Protein 2FIW (pdb70)

Radius of gyration: 14.93 Å; Cα contacts (8 Å, |Δi|>4): 267; chains: 1; bounding box: 39×34×36 Å

Structure (mmCIF, N/CA/C/O backbone):
data_2FIW
#
_entry.id   2FIW
#
_cell.length_a   78.293
_cell.length_b   78.293
_cell.length_c   93.242
_cell.angle_alpha   90.00
_cell.angle_beta   90.00
_cell.angle_gamma   120.00
#
_symmetry.space_group_name_H-M   'P 31 2 1'
#
loop_
_entity.id
_entity.type
_entity.pdbx_description
1 polymer 'GCN5-related N-acetyltransferase:Aminotransferase, class-II'
2 non-polymer 'SULFATE ION'
3 non-polymer 'ACETYL COENZYME *A'
4 water water
#
loop_
_atom_site.group_PDB
_atom_site.id
_atom_site.type_symbol
_atom_site.label_atom_id
_atom_site.label_alt_id
_atom_site.label_comp_id
_atom_site.label_asym_id
_atom_site.label_entity_id
_atom_site.label_seq_id
_atom_site.pdbx_PDB_ins_code
_atom_site.Cartn_x
_atom_site.Cartn_y
_atom_site.Cartn_z
_atom_site.occupancy
_atom_site.B_iso_or_equiv
_atom_site.auth_seq_id
_atom_site.auth_comp_id
_atom_site.auth_asym_id
_atom_site.auth_atom_id
_atom_site.pdbx_PDB_model_num
ATOM 1 N N . GLY A 1 1 ? 5.380 45.040 31.080 1.00 61.91 -2 GLY A N 1
ATOM 2 C CA . GLY A 1 1 ? 5.411 43.996 32.151 1.00 61.52 -2 GLY A CA 1
ATOM 3 C C . GLY A 1 1 ? 6.345 42.833 31.839 1.00 61.24 -2 GLY A C 1
ATOM 4 O O . GLY A 1 1 ? 6.592 42.521 30.663 1.00 61.60 -2 GLY A O 1
ATOM 5 N N . HIS A 1 2 ? 6.857 42.192 32.893 1.00 60.24 -1 HIS A N 1
ATOM 6 C CA . HIS A 1 2 ? 7.774 41.052 32.768 1.00 59.17 -1 HIS A CA 1
ATOM 7 C C . HIS A 1 2 ? 7.443 39.939 33.771 1.00 57.84 -1 HIS A C 1
ATOM 8 O O . HIS A 1 2 ? 6.878 40.215 34.826 1.00 57.40 -1 HIS A O 1
ATOM 23 N N . VAL A 1 4 ? 8.071 37.230 36.673 1.00 51.24 1 VAL A N 1
ATOM 24 C CA . VAL A 1 4 ? 8.898 37.190 37.864 1.00 48.89 1 VAL A CA 1
ATOM 25 C C . VAL A 1 4 ? 9.289 35.743 38.119 1.00 47.63 1 VAL A C 1
ATOM 26 O O . VAL A 1 4 ? 8.426 34.882 38.333 1.00 46.72 1 VAL A O 1
ATOM 38 N N . SER A 1 6 ? 10.991 32.574 40.129 1.00 42.89 3 SER A N 1
ATOM 39 C CA . SER A 1 6 ? 11.399 32.038 41.403 1.00 42.46 3 SER A CA 1
ATOM 40 C C . SER A 1 6 ? 12.937 31.918 41.456 1.00 42.64 3 SER A C 1
ATOM 41 O O . SER A 1 6 ? 13.613 31.795 40.424 1.00 43.24 3 SER A O 1
ATOM 44 N N . THR A 1 7 ? 13.48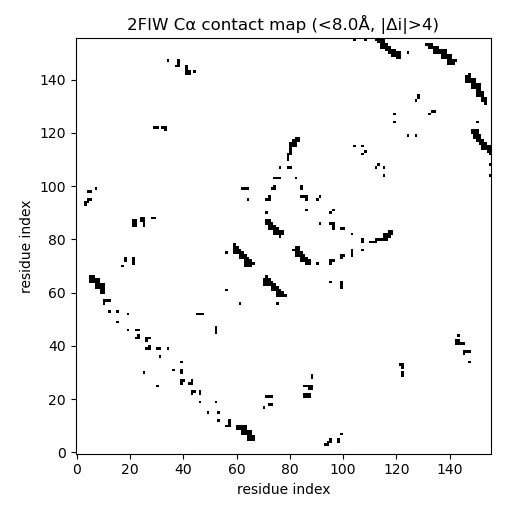6 31.972 42.658 1.00 41.96 4 THR A N 1
ATOM 45 C CA . THR A 1 7 ? 14.907 31.765 42.865 1.00 41.59 4 THR A CA 1
ATOM 46 C C . THR A 1 7 ? 15.123 30.284 43.129 1.00 40.38 4 THR A C 1
ATOM 47 O O . THR A 1 7 ? 14.401 29.685 43.917 1.00 40.91 4 THR A O 1
ATOM 51 N N . PRO A 1 8 ? 16.099 29.666 42.460 1.00 39.22 5 PRO A N 1
ATOM 52 C CA . PRO A 1 8 ? 16.350 28.290 42.863 1.00 38.40 5 PRO A CA 1
ATOM 53 C C . PRO A 1 8 ? 17.038 28.195 44.237 1.00 37.57 5 PRO A C 1
ATOM 54 O O . PRO A 1 8 ? 17.651 29.161 44.703 1.00 36.98 5 PRO A O 1
ATOM 58 N N . ALA A 1 9 ? 16.892 27.036 44.874 1.00 36.94 6 ALA A N 1
ATOM 59 C CA . ALA A 1 9 ? 17.661 26.686 46.052 1.00 36.35 6 ALA A CA 1
ATOM 60 C C . ALA A 1 9 ? 19.093 26.399 45.632 1.00 36.22 6 ALA A C 1
ATOM 61 O O . ALA A 1 9 ? 19.342 25.869 44.544 1.00 36.67 6 ALA A O 1
ATOM 63 N N . LEU A 1 10 ? 20.034 26.767 46.491 1.00 35.95 7 LEU A N 1
ATOM 64 C CA . LEU A 1 10 ? 21.453 26.532 46.261 1.00 34.86 7 LEU A CA 1
ATOM 65 C C . LEU A 1 10 ? 22.008 25.755 47.448 1.00 34.54 7 LEU A C 1
ATOM 66 O O . LEU A 1 10 ? 21.656 26.026 48.597 1.00 34.30 7 LEU A O 1
ATOM 71 N N . ARG A 1 11 ? 22.850 24.771 47.167 1.00 33.80 8 ARG A N 1
ATOM 72 C CA . ARG A 1 11 ? 23.522 24.021 48.215 1.00 33.56 8 ARG A CA 1
ATOM 73 C C . ARG A 1 11 ? 24.938 23.683 47.777 1.00 32.93 8 ARG A C 1
ATOM 74 O O . ARG A 1 11 ? 25.190 23.541 46.577 1.00 32.43 8 ARG A O 1
ATOM 82 N N . PRO A 1 12 ? 25.875 23.566 48.744 1.00 32.61 9 PRO A N 1
ATOM 83 C CA . PRO A 1 12 ? 27.242 23.181 48.391 1.00 32.17 9 PRO A CA 1
ATOM 84 C C . PRO A 1 12 ? 27.342 21.816 47.698 1.00 31.86 9 PRO A C 1
ATOM 85 O O . PRO A 1 12 ? 26.481 20.939 47.874 1.00 31.05 9 PRO A O 1
ATOM 89 N N . TYR A 1 13 ? 28.376 21.691 46.875 1.00 31.57 10 TYR A N 1
ATOM 90 C CA . TYR A 1 13 ? 28.654 20.491 46.128 1.00 31.45 10 TYR A CA 1
ATOM 91 C C . TYR A 1 13 ? 29.124 19.355 47.051 1.00 31.75 10 TYR A C 1
ATOM 92 O O . TYR A 1 13 ? 30.017 19.535 47.885 1.00 31.37 10 TYR A O 1
ATOM 101 N N . LEU A 1 14 ? 28.519 18.186 46.883 1.00 32.07 11 LEU A N 1
ATOM 102 C CA . LEU A 1 14 ? 28.850 17.023 47.675 1.00 32.56 11 LEU A CA 1
ATOM 103 C C . LEU A 1 14 ? 29.469 15.953 46.776 1.00 33.57 11 LEU A C 1
ATOM 104 O O . LEU A 1 14 ? 29.169 15.898 45.574 1.00 33.62 11 LEU A O 1
ATOM 109 N N . PRO A 1 15 ? 30.338 15.095 47.343 1.00 34.50 12 PRO A N 1
ATOM 110 C CA . PRO A 1 15 ? 30.984 14.048 46.527 1.00 35.41 12 PRO A CA 1
ATOM 111 C C . PRO A 1 15 ? 30.003 13.207 45.717 1.00 36.38 12 PRO A C 1
ATOM 112 O O . PRO A 1 15 ? 30.355 12.753 44.633 1.00 36.76 12 PRO A O 1
ATOM 116 N N . GLU A 1 16 ? 28.790 13.027 46.238 1.00 37.28 13 GLU A N 1
ATOM 117 C CA . GLU A 1 16 ? 27.743 12.249 45.594 1.00 38.56 13 GLU A CA 1
ATOM 118 C C . GLU A 1 16 ? 27.186 12.969 44.380 1.00 39.01 13 GLU A C 1
ATOM 119 O O . GLU A 1 16 ? 26.414 12.391 43.622 1.00 39.47 13 GLU A O 1
ATOM 125 N N . ASP A 1 17 ? 27.524 14.244 44.221 1.00 39.44 14 ASP A N 1
ATOM 126 C CA . ASP A 1 17 ? 26.993 15.018 43.102 1.00 39.31 14 ASP A CA 1
ATOM 127 C C . ASP A 1 17 ? 27.912 14.949 41.895 1.00 39.12 14 ASP A C 1
ATOM 128 O O . ASP A 1 17 ? 27.657 15.611 40.891 1.00 39.36 14 ASP A O 1
ATOM 133 N N . ALA A 1 18 ? 28.982 14.166 42.003 1.00 38.83 15 ALA A N 1
ATOM 134 C CA . ALA A 1 18 ? 30.034 14.124 40.983 1.00 38.86 15 ALA A CA 1
ATOM 135 C C . ALA A 1 18 ? 29.497 13.894 39.569 1.00 39.08 15 ALA A C 1
ATOM 136 O O . ALA A 1 18 ? 29.856 14.620 38.636 1.00 39.46 15 ALA A O 1
ATOM 138 N N . ALA A 1 19 ? 28.635 12.893 39.426 1.00 39.13 16 ALA A N 1
ATOM 139 C CA . ALA A 1 19 ? 28.113 12.479 38.122 1.00 39.67 16 ALA A CA 1
ATOM 140 C C . ALA A 1 19 ? 27.063 13.436 37.540 1.00 39.71 16 ALA A C 1
ATOM 141 O O . ALA A 1 19 ? 27.115 13.724 36.348 1.00 40.06 16 ALA A O 1
ATOM 143 N N . VAL A 1 20 ? 26.113 13.910 38.353 1.00 39.21 17 VAL A N 1
ATOM 144 C CA . VAL A 1 20 ? 25.110 14.859 37.848 1.00 39.21 17 VAL A CA 1
ATOM 145 C C . VAL A 1 20 ? 25.744 16.201 37.435 1.00 38.70 17 VAL A C 1
ATOM 146 O O . VAL A 1 20 ? 25.263 16.868 36.526 1.00 38.90 17 VAL A O 1
ATOM 150 N N . THR A 1 21 ? 26.828 16.579 38.109 1.00 37.98 18 THR A N 1
ATOM 151 C CA . THR A 1 21 ? 27.534 17.819 37.825 1.00 37.35 18 THR A CA 1
ATOM 152 C C . THR A 1 21 ? 28.244 17.708 36.477 1.00 36.15 18 THR A C 1
ATOM 153 O O . THR A 1 21 ? 28.225 18.646 35.686 1.00 36.31 18 THR A O 1
ATOM 157 N N . ALA A 1 22 ? 28.879 16.562 36.249 1.00 34.75 19 ALA A N 1
ATOM 158 C CA . ALA A 1 22 ? 29.566 16.269 35.005 1.00 33.94 19 ALA A CA 1
ATOM 159 C C . ALA A 1 22 ? 28.565 16.206 33.874 1.00 33.03 19 ALA A C 1
ATOM 160 O O . ALA A 1 22 ? 28.872 16.634 32.781 1.00 33.26 19 ALA A O 1
ATOM 162 N N . ALA A 1 23 ? 27.363 15.710 34.166 1.00 32.27 20 ALA A N 1
ATOM 163 C CA . ALA A 1 23 ? 26.261 15.651 33.222 1.00 31.82 20 ALA A CA 1
ATOM 164 C C . ALA A 1 23 ? 25.659 17.013 32.848 1.00 31.86 20 ALA A C 1
ATOM 165 O O . ALA A 1 23 ? 25.285 17.236 31.691 1.00 32.29 20 ALA A O 1
ATOM 167 N N . ILE A 1 24 ? 25.562 17.928 33.807 1.00 31.65 21 ILE A N 1
ATOM 168 C CA . ILE A 1 24 ? 25.057 19.286 33.522 1.00 31.23 21 ILE A CA 1
ATOM 169 C C . ILE A 1 24 ? 26.067 20.040 32.659 1.00 31.90 21 ILE A C 1
ATOM 170 O O . ILE A 1 24 ? 25.696 20.815 31.778 1.00 32.16 21 ILE A O 1
ATOM 175 N N . PHE A 1 25 ? 27.345 19.799 32.948 1.00 32.11 22 PHE A N 1
ATOM 176 C CA . PHE A 1 25 ? 28.479 20.453 32.318 1.00 32.23 22 PHE A CA 1
ATOM 177 C C . PHE A 1 25 ? 28.561 20.072 30.827 1.00 32.69 22 PHE A C 1
ATOM 178 O O . PHE A 1 25 ? 28.605 20.959 29.963 1.00 32.85 22 PHE A O 1
ATOM 186 N N . VAL A 1 26 ? 28.544 18.773 30.523 1.00 33.10 23 VAL A N 1
ATOM 187 C CA . VAL A 1 26 ? 28.619 18.355 29.126 1.00 33.66 23 VAL A CA 1
ATOM 188 C C . VAL A 1 26 ? 27.352 18.719 28.345 1.00 34.06 23 VAL A C 1
ATOM 189 O O . VAL A 1 26 ? 27.462 19.098 27.183 1.00 35.28 23 VAL A O 1
ATOM 193 N N . ALA A 1 27 ? 26.168 18.622 28.964 1.00 33.71 24 ALA A N 1
ATOM 194 C CA . ALA A 1 27 ? 24.925 18.942 28.262 1.00 33.32 24 ALA A CA 1
ATOM 195 C C . ALA A 1 27 ? 24.811 20.433 27.975 1.00 33.87 24 ALA A C 1
ATOM 196 O O . ALA A 1 27 ? 24.323 20.836 26.926 1.00 33.49 24 ALA A O 1
ATOM 198 N N . SER A 1 28 ? 25.272 21.248 28.918 1.00 34.41 25 SER A N 1
ATOM 199 C CA . SER A 1 28 ? 25.321 22.708 28.778 1.00 34.92 25 SER A CA 1
ATOM 200 C C . SER A 1 28 ? 26.221 23.131 27.610 1.00 35.31 25 SER A C 1
ATOM 201 O O . SER A 1 28 ? 25.873 24.000 26.818 1.00 35.16 25 SER A O 1
ATOM 204 N N . ILE A 1 29 ? 27.393 22.506 27.524 1.00 36.29 26 ILE A N 1
ATOM 205 C CA . ILE A 1 29 ? 28.351 22.761 26.458 1.00 36.15 26 ILE A CA 1
ATOM 206 C C . ILE A 1 29 ? 27.832 22.310 25.071 1.00 36.85 26 ILE A C 1
ATOM 207 O O . ILE A 1 29 ? 27.838 23.093 24.118 1.00 37.23 26 ILE A O 1
ATOM 212 N N A GLU A 1 30 ? 27.404 21.056 24.968 0.50 37.04 27 GLU A N 1
ATOM 213 N N B GLU A 1 30 ? 27.352 21.070 24.990 0.50 37.20 27 GLU A N 1
ATOM 214 C CA A GLU A 1 30 ? 26.887 20.515 23.712 0.50 37.22 27 GLU A CA 1
ATOM 215 C CA B GLU A 1 30 ? 26.941 20.466 23.717 0.50 37.44 27 GLU A CA 1
ATOM 216 C C A GLU A 1 30 ? 25.806 21.424 23.147 0.50 37.31 27 GLU A C 1
ATOM 217 C C B GLU A 1 30 ? 25.601 20.998 23.161 0.50 37.50 27 GLU A C 1
ATOM 218 O O A GLU A 1 30 ? 25.895 21.907 22.008 0.50 37.19 27 GLU A O 1
ATOM 219 O O B GLU A 1 30 ? 25.302 20.782 21.989 0.50 37.66 27 GLU A O 1
ATOM 230 N N . GLN A 1 31 ? 24.812 21.694 23.984 1.00 37.46 28 GLN A N 1
ATOM 231 C CA . GLN A 1 31 ? 23.568 22.331 23.539 1.00 37.74 28 GLN A CA 1
ATOM 232 C C . GLN A 1 31 ? 23.560 23.858 23.530 1.00 37.56 28 GLN A C 1
ATOM 233 O O . GLN A 1 31 ? 22.720 24.448 22.848 1.00 38.58 28 GLN A O 1
ATOM 239 N N . LEU A 1 32 ? 24.453 24.526 24.267 1.00 36.89 29 LEU A N 1
ATOM 240 C CA . LEU A 1 32 ? 24.326 25.992 24.379 1.00 36.45 29 LEU A CA 1
ATOM 241 C C . LEU A 1 32 ? 25.405 26.831 23.718 1.00 36.36 29 LEU A C 1
ATOM 242 O O . LEU A 1 32 ? 25.346 28.057 23.762 1.00 35.94 29 LEU A O 1
ATOM 247 N N . THR A 1 33 ? 26.378 26.182 23.090 1.00 37.25 30 THR A N 1
ATOM 248 C CA . THR A 1 33 ? 27.576 26.891 22.629 1.00 38.47 30 THR A CA 1
ATOM 249 C C . THR A 1 33 ? 27.805 26.878 21.104 1.00 39.26 30 THR A C 1
ATOM 250 O O . THR A 1 33 ? 28.839 27.356 20.647 1.00 39.96 30 THR A O 1
ATOM 254 N N . ALA A 1 34 ? 26.852 26.336 20.338 1.00 39.60 31 ALA A N 1
ATOM 255 C CA . ALA A 1 34 ? 27.023 26.093 18.898 1.00 39.73 31 ALA A CA 1
ATOM 256 C C . ALA A 1 34 ? 27.254 27.354 18.083 1.00 39.98 31 ALA A C 1
ATOM 257 O O . ALA A 1 34 ? 27.955 27.323 17.070 1.00 40.46 31 ALA A O 1
ATOM 259 N N . ASP A 1 35 ? 26.688 28.470 18.511 1.00 39.95 32 ASP A N 1
ATOM 260 C CA . ASP A 1 35 ? 26.826 29.679 17.723 1.00 40.40 32 ASP A CA 1
ATOM 261 C C . ASP A 1 35 ? 28.207 30.309 17.872 1.00 40.25 32 ASP A C 1
ATOM 262 O O . ASP A 1 35 ? 28.584 31.182 17.087 1.00 40.04 32 ASP A O 1
ATOM 267 N N . ASP A 1 36 ? 28.970 29.870 18.869 1.00 39.61 33 ASP A N 1
ATOM 268 C CA . ASP A 1 36 ? 30.277 30.467 19.079 1.00 39.13 33 ASP A CA 1
ATOM 269 C C . ASP A 1 36 ? 31.431 29.469 19.043 1.00 38.07 33 ASP A C 1
ATOM 270 O O . ASP A 1 36 ? 32.592 29.872 18.996 1.00 37.56 33 ASP A O 1
ATOM 275 N N . TYR A 1 37 ? 31.109 28.182 19.059 1.00 37.12 34 TYR A N 1
ATOM 276 C CA . TYR A 1 37 ? 32.138 27.152 19.092 1.00 37.34 34 TYR A CA 1
ATOM 277 C C . TYR A 1 37 ? 31.787 26.032 18.144 1.00 38.02 34 TYR A C 1
ATOM 278 O O . TYR A 1 37 ? 30.648 25.566 18.138 1.00 38.22 34 TYR A O 1
ATOM 287 N N . SER A 1 38 ? 32.763 25.598 17.345 1.00 38.70 35 SER A N 1
ATOM 288 C CA . SER A 1 38 ? 32.537 24.487 16.422 1.00 39.36 35 SER A CA 1
ATOM 289 C C . SER A 1 38 ? 32.556 23.139 17.144 1.00 39.71 35 SER A C 1
ATOM 290 O O . SER A 1 38 ? 33.077 23.028 18.240 1.00 39.94 35 SER A O 1
ATOM 293 N N A GLU A 1 39 ? 31.942 22.157 16.492 0.50 40.10 36 GLU A N 1
ATOM 294 N N B GLU A 1 39 ? 31.972 22.112 16.526 0.50 40.39 36 GLU A N 1
ATOM 295 C CA A GLU A 1 39 ? 31.857 20.758 16.905 0.50 40.24 36 GLU A CA 1
ATOM 296 C CA B GLU A 1 39 ? 31.832 20.785 17.150 0.50 40.88 36 GLU A CA 1
ATOM 297 C C A GLU A 1 39 ? 33.053 20.201 17.714 0.50 40.47 36 GLU A C 1
ATOM 298 C C B GLU A 1 39 ? 33.099 20.258 17.843 0.50 40.78 36 GLU A C 1
ATOM 299 O O A GLU A 1 39 ? 32.873 19.569 18.765 0.50 40.74 36 GLU A O 1
ATOM 300 O O B GLU A 1 39 ? 33.016 19.684 18.938 0.50 40.91 36 GLU A O 1
ATOM 311 N N . GLU A 1 40 ? 34.260 20.447 17.219 1.00 40.29 37 GLU A N 1
ATOM 312 C CA . GLU A 1 40 ? 35.490 19.937 17.802 1.00 40.18 37 GLU A CA 1
ATOM 313 C C . GLU A 1 40 ? 35.922 20.705 19.053 1.00 39.54 37 GLU A C 1
ATOM 314 O O . GLU A 1 40 ? 36.483 20.125 19.984 1.00 38.72 37 GLU A O 1
ATOM 320 N N . GLN A 1 41 ? 35.695 22.017 19.038 1.00 38.94 38 GLN A N 1
ATOM 321 C CA . GLN A 1 41 ? 35.915 22.866 20.198 1.00 38.67 38 GLN A CA 1
ATOM 322 C C . GLN A 1 41 ? 35.029 22.425 21.369 1.00 39.46 38 GLN A C 1
ATOM 323 O O . GLN A 1 41 ? 35.513 22.244 22.493 1.00 39.47 38 GLN A O 1
ATOM 329 N N . GLN A 1 42 ? 33.741 22.221 21.088 1.00 39.77 39 GLN A N 1
ATOM 330 C CA . GLN A 1 42 ? 32.773 21.745 22.088 1.00 39.18 39 GLN A CA 1
ATOM 331 C C . GLN A 1 42 ? 33.156 20.391 22.674 1.00 38.82 39 GLN A C 1
ATOM 332 O O . GLN A 1 42 ? 32.946 20.152 23.861 1.00 39.41 39 GLN A O 1
ATOM 338 N N A GLU A 1 43 ? 33.721 19.521 21.842 0.50 38.47 40 GLU A N 1
ATOM 339 N N B GLU A 1 43 ? 33.701 19.509 21.842 0.50 38.55 40 GLU A N 1
ATOM 340 C CA A GLU A 1 43 ? 34.124 18.182 22.264 0.50 38.37 40 GLU A CA 1
ATOM 341 C CA B GLU A 1 43 ? 34.132 18.183 22.283 0.50 38.44 40 GLU A CA 1
ATOM 342 C C A GLU A 1 43 ? 35.323 18.212 23.206 0.50 37.79 40 GLU A C 1
ATOM 343 C C B GLU A 1 43 ? 35.300 18.256 23.247 0.50 37.87 40 GLU A C 1
ATOM 344 O O A GLU A 1 43 ? 35.367 17.453 24.170 0.50 37.95 40 GLU A O 1
ATOM 345 O O B GLU A 1 43 ? 35.307 17.566 24.261 0.50 38.02 40 GLU A O 1
ATOM 356 N N . ALA A 1 44 ? 36.290 19.081 22.920 1.00 37.28 41 ALA A N 1
ATOM 357 C CA . ALA A 1 44 ? 37.465 19.253 23.772 1.00 36.60 41 ALA A CA 1
ATOM 358 C C . ALA A 1 44 ? 37.104 19.896 25.112 1.00 36.01 41 ALA A C 1
ATOM 359 O O . ALA A 1 44 ? 37.545 19.445 26.156 1.00 35.33 41 ALA A O 1
ATOM 361 N N . TRP A 1 45 ? 36.307 20.958 25.053 1.00 35.84 42 TRP A N 1
ATOM 362 C CA . TRP A 1 45 ? 35.765 21.623 26.237 1.00 35.79 42 TRP A CA 1
ATOM 363 C C . TRP A 1 45 ? 35.047 20.605 27.151 1.00 36.09 42 TRP A C 1
ATOM 36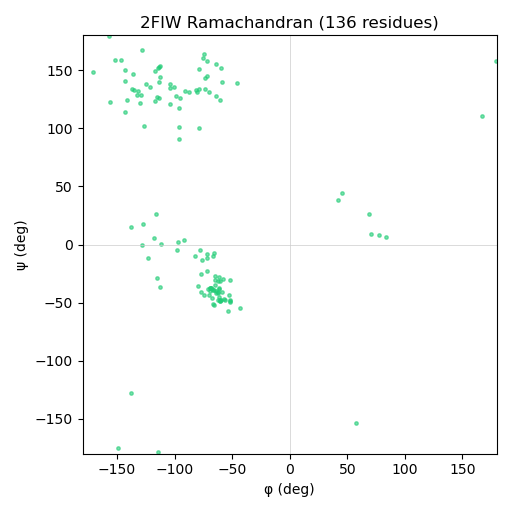4 O O . TRP A 1 45 ? 35.424 20.473 28.309 1.00 36.13 42 TRP A O 1
ATOM 375 N N . ALA A 1 46 ? 34.043 19.890 26.623 1.00 36.16 43 ALA A N 1
ATOM 376 C CA . ALA A 1 46 ? 33.304 18.875 27.381 1.00 36.60 43 ALA A CA 1
ATOM 377 C C . ALA A 1 46 ? 34.154 17.714 27.880 1.00 37.30 43 ALA A C 1
ATOM 378 O O . ALA A 1 46 ? 33.827 17.091 28.888 1.00 37.50 43 ALA A O 1
ATOM 380 N N . SER A 1 47 ? 35.234 17.408 27.169 1.00 37.77 44 SER A N 1
ATOM 381 C CA . SER A 1 47 ? 36.014 16.223 27.466 1.00 38.30 44 SER A CA 1
ATOM 382 C C . SER A 1 47 ? 36.670 16.366 28.830 1.00 38.33 44 SER A C 1
ATOM 383 O O . SER A 1 47 ? 37.265 15.418 29.320 1.00 38.75 44 SER A O 1
ATOM 386 N N . ALA A 1 48 ? 36.568 17.546 29.442 1.00 38.31 45 ALA A N 1
ATOM 387 C CA . ALA A 1 48 ? 37.143 17.749 30.771 1.00 38.65 45 ALA A CA 1
ATOM 388 C C . ALA A 1 48 ? 36.453 16.886 31.840 1.00 39.11 45 ALA A C 1
ATOM 389 O O . ALA A 1 48 ? 37.072 16.503 32.840 1.00 39.65 45 ALA A O 1
ATOM 391 N N . ALA A 1 49 ? 35.189 16.546 31.610 1.00 39.28 46 ALA A N 1
ATOM 392 C CA . ALA A 1 49 ? 34.447 15.682 32.524 1.00 39.91 46 ALA A CA 1
ATOM 393 C C . ALA A 1 49 ? 34.807 14.181 32.379 1.00 40.66 46 ALA A C 1
ATOM 394 O O . ALA A 1 49 ? 34.310 13.336 33.146 1.00 40.33 46 ALA A O 1
ATOM 396 N N . ASP A 1 50 ? 35.663 13.881 31.392 1.00 41.42 47 ASP A N 1
ATOM 397 C CA . ASP A 1 50 ? 36.180 12.536 31.108 1.00 42.54 47 ASP A CA 1
ATOM 398 C C . ASP A 1 50 ? 37.055 12.003 32.229 1.00 42.82 47 ASP A C 1
ATOM 399 O O . ASP A 1 50 ? 36.879 10.857 32.663 1.00 42.91 47 ASP A O 1
ATOM 404 N N A ASP A 1 51 ? 38.020 12.806 32.670 0.60 42.82 48 ASP A N 1
ATOM 405 N N B ASP A 1 51 ? 38.001 12.836 32.668 0.40 43.11 48 ASP A N 1
ATOM 406 C CA A ASP A 1 51 ? 38.833 12.450 33.824 0.60 43.04 48 ASP A CA 1
ATOM 407 C CA B ASP A 1 51 ? 38.836 12.559 33.830 0.40 43.52 48 ASP A CA 1
ATOM 408 C C A ASP A 1 51 ? 38.016 12.750 35.081 0.60 43.41 48 ASP A C 1
ATOM 409 C C B ASP A 1 51 ? 37.982 12.783 35.082 0.40 43.70 48 ASP A C 1
ATOM 410 O O A ASP A 1 51 ? 38.082 13.849 35.647 0.60 43.48 48 ASP A O 1
ATOM 411 O O B ASP A 1 51 ? 37.993 13.875 35.660 0.40 43.70 48 ASP A O 1
ATOM 420 N N . GLU A 1 52 ? 37.237 11.757 35.490 1.00 43.65 49 GLU A N 1
ATOM 421 C CA . GLU A 1 52 ? 36.267 11.884 36.591 1.00 44.98 49 GLU A CA 1
ATOM 422 C C . GLU A 1 52 ? 36.843 12.365 37.920 1.00 44.42 49 GLU A C 1
ATOM 423 O O . GLU A 1 52 ? 36.290 13.264 38.557 1.00 44.70 49 GLU A O 1
ATOM 429 N N . ALA A 1 53 ? 37.966 11.780 38.314 1.00 44.21 50 ALA A N 1
ATOM 430 C CA . ALA A 1 53 ? 38.643 12.144 39.556 1.00 43.65 50 ALA A CA 1
ATOM 431 C C . ALA A 1 53 ? 39.117 13.604 39.569 1.00 42.67 50 ALA A C 1
ATOM 432 O O . ALA A 1 53 ? 38.991 14.307 40.584 1.00 42.72 50 ALA A O 1
ATOM 434 N N . LYS A 1 54 ? 39.649 14.043 38.437 1.00 41.65 51 LYS A N 1
ATOM 435 C CA . LYS A 1 54 ? 40.227 15.381 38.273 1.00 40.96 51 LYS A CA 1
ATOM 436 C C . LYS A 1 54 ? 39.134 16.448 38.060 1.00 39.66 51 LYS A C 1
ATOM 437 O O . LYS A 1 54 ? 39.257 17.586 38.526 1.00 39.38 51 LYS A O 1
ATOM 443 N N . PHE A 1 55 ? 38.072 16.081 37.352 1.00 38.40 52 PHE A N 1
ATOM 444 C CA . PHE A 1 55 ? 36.872 16.926 37.290 1.00 37.63 52 PHE A CA 1
ATOM 445 C C . PHE A 1 55 ? 36.266 17.140 38.695 1.00 36.73 52 PHE A C 1
ATOM 446 O O . PHE A 1 55 ? 35.981 18.262 39.083 1.00 36.47 52 PHE A O 1
ATOM 454 N N . ALA A 1 56 ? 36.092 16.051 39.442 1.00 35.92 53 ALA A N 1
ATOM 455 C CA . ALA A 1 56 ? 35.595 16.103 40.808 1.00 35.12 53 ALA A CA 1
ATOM 456 C C . ALA A 1 56 ? 36.544 16.852 41.762 1.00 34.48 53 ALA A C 1
ATOM 457 O O . ALA A 1 56 ? 36.095 17.623 42.582 1.00 34.28 53 ALA A O 1
ATOM 459 N N . ALA A 1 57 ? 37.852 16.659 41.630 1.00 34.06 54 ALA A N 1
ATOM 460 C CA . ALA A 1 57 ? 38.828 17.386 42.462 1.00 33.85 54 ALA A CA 1
ATOM 461 C C . ALA A 1 57 ? 38.788 18.905 42.276 1.00 33.90 54 ALA A C 1
ATOM 462 O O . ALA A 1 57 ? 38.969 19.666 43.241 1.00 34.25 54 ALA A O 1
ATOM 464 N N . ARG A 1 58 ? 38.570 19.353 41.044 1.00 33.96 55 ARG A N 1
ATOM 465 C CA . ARG A 1 58 ? 38.501 20.784 40.754 1.00 34.34 55 ARG A CA 1
ATOM 466 C C . ARG A 1 58 ? 37.293 21.396 41.479 1.00 34.29 55 ARG A C 1
ATOM 467 O O . ARG A 1 58 ? 37.381 22.463 42.045 1.00 34.78 55 ARG A O 1
ATOM 475 N N . LEU A 1 59 ? 36.178 20.683 41.456 1.00 34.57 56 LEU A N 1
ATOM 476 C CA . LEU A 1 59 ? 34.949 21.058 42.115 1.00 34.41 56 LEU A CA 1
ATOM 477 C C . LEU A 1 59 ? 35.056 21.047 43.637 1.00 34.57 56 LEU A C 1
ATOM 478 O O . LEU A 1 59 ? 34.700 22.026 44.294 1.00 35.11 56 LEU A O 1
ATOM 483 N N . SER A 1 60 ? 35.543 19.941 44.193 1.00 34.27 57 SER A N 1
ATOM 484 C CA . SER A 1 60 ? 35.570 19.731 45.638 1.00 34.48 57 SER A CA 1
ATOM 485 C C . SER A 1 60 ? 36.602 20.608 46.340 1.00 33.71 57 SER A C 1
ATOM 486 O O . SER A 1 60 ? 36.480 20.887 47.527 1.00 33.48 57 SER A O 1
ATOM 489 N N . GLY A 1 61 ? 37.602 21.054 45.588 1.00 33.87 58 GLY A N 1
ATOM 490 C CA . GLY A 1 61 ? 38.675 21.879 46.132 1.00 33.54 58 GLY A CA 1
ATOM 491 C C . GLY A 1 61 ? 38.434 23.360 45.902 1.00 33.72 58 GLY A C 1
ATOM 492 O O . GLY A 1 61 ? 39.266 24.199 46.270 1.00 33.50 58 GLY A O 1
ATOM 493 N N . GLN A 1 62 ? 37.290 23.674 45.28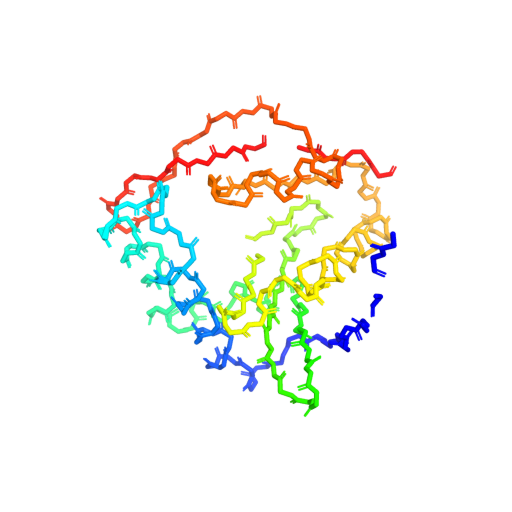8 1.00 33.65 59 GLN A N 1
ATOM 494 C CA . GLN A 1 62 ? 36.829 25.050 45.107 1.00 33.35 59 GLN A CA 1
ATOM 495 C C . GLN A 1 62 ? 35.545 25.281 45.914 1.00 32.83 59 GLN A C 1
ATOM 496 O O . GLN A 1 62 ? 35.087 24.393 46.641 1.00 32.75 59 GLN A O 1
ATOM 502 N N . LEU A 1 63 ? 34.977 26.474 45.826 1.00 32.38 60 LEU A N 1
ATOM 503 C CA . LEU A 1 63 ? 33.664 26.707 46.440 1.00 32.19 60 LEU A CA 1
ATOM 504 C C . LEU A 1 63 ? 32.580 26.548 45.379 1.00 32.22 60 LEU A C 1
ATOM 505 O O . LEU A 1 63 ? 32.354 27.442 44.570 1.00 32.26 60 LEU A O 1
ATOM 510 N N . THR A 1 64 ? 31.933 25.386 45.395 1.00 32.46 61 THR A N 1
ATOM 511 C CA . THR A 1 64 ? 31.040 24.948 44.329 1.00 32.25 61 THR A CA 1
ATOM 512 C C . THR A 1 64 ? 29.619 24.789 44.851 1.00 32.34 61 THR A C 1
ATOM 513 O O . THR A 1 64 ? 29.368 24.044 45.796 1.00 32.44 61 THR A O 1
ATOM 517 N N . LEU A 1 65 ? 28.700 25.502 44.215 1.00 32.18 62 LEU A N 1
ATOM 518 C CA . LEU A 1 65 ? 27.300 25.501 44.597 1.00 32.27 62 LEU A CA 1
ATOM 519 C C . LEU A 1 65 ? 26.482 24.844 43.505 1.00 32.22 62 LEU A C 1
ATOM 520 O O . LEU A 1 65 ? 26.784 25.006 42.325 1.00 31.83 62 LEU A O 1
ATOM 525 N N . ILE A 1 66 ? 25.443 24.118 43.910 1.00 32.70 63 ILE A N 1
ATOM 526 C CA . ILE A 1 66 ? 24.528 23.470 42.995 1.00 32.91 63 ILE A CA 1
ATOM 527 C C . ILE A 1 66 ? 23.142 24.097 43.102 1.00 33.85 63 ILE A C 1
ATOM 528 O O . ILE A 1 66 ? 22.588 24.194 44.193 1.00 33.99 63 ILE A O 1
ATOM 533 N N . ALA A 1 67 ? 22.594 24.532 41.965 1.00 34.87 64 ALA A N 1
ATOM 534 C CA . ALA A 1 67 ? 21.232 25.059 41.915 1.00 35.44 64 ALA A CA 1
ATOM 535 C C . ALA A 1 67 ? 20.251 23.915 41.702 1.00 36.63 64 ALA A C 1
ATOM 536 O O . ALA A 1 67 ? 20.448 23.063 40.823 1.00 36.75 64 ALA A O 1
ATOM 538 N N . THR A 1 68 ? 19.203 23.892 42.526 1.00 37.87 65 THR A N 1
ATOM 539 C CA . THR A 1 68 ? 18.148 22.884 42.417 1.00 38.98 65 THR A CA 1
ATOM 540 C C . THR A 1 68 ? 16.777 23.504 42.091 1.00 39.68 65 THR A C 1
ATOM 541 O O . THR A 1 68 ? 16.506 24.662 42.417 1.00 39.66 65 THR A O 1
ATOM 545 N N . LEU A 1 69 ? 15.948 22.740 41.381 1.00 41.04 66 LEU A N 1
ATOM 546 C CA . LEU A 1 69 ? 14.521 23.039 41.229 1.00 42.09 66 LEU A CA 1
ATOM 547 C C . LEU A 1 69 ? 13.805 21.729 41.516 1.00 43.52 66 LEU A C 1
ATOM 548 O O . LEU A 1 69 ? 14.213 20.685 41.000 1.00 43.94 66 LEU A O 1
ATOM 553 N N . GLN A 1 70 ? 12.766 21.783 42.363 1.00 44.49 67 GLN A N 1
ATOM 554 C CA . GLN A 1 70 ? 12.128 20.591 42.981 1.00 45.21 67 GLN A CA 1
ATOM 555 C C . GLN A 1 70 ? 13.140 19.555 43.446 1.00 44.80 67 GLN A C 1
ATOM 556 O O . GLN A 1 70 ? 12.917 18.353 43.316 1.00 45.60 67 GLN A O 1
ATOM 562 N N . GLY A 1 71 ? 14.255 20.026 43.994 1.00 44.70 68 GLY A N 1
ATOM 563 C CA . GLY A 1 71 ? 15.330 19.153 44.479 1.00 43.76 68 GLY A CA 1
ATOM 564 C C . GLY A 1 71 ? 16.112 18.433 43.389 1.00 43.34 68 GLY A C 1
ATOM 565 O O . GLY A 1 71 ? 16.918 17.538 43.689 1.00 43.60 68 GLY A O 1
ATOM 566 N N . VAL A 1 72 ? 15.878 18.790 42.128 1.00 42.45 69 VAL A N 1
ATOM 567 C CA . VAL A 1 72 ? 16.719 18.274 41.046 1.00 41.80 69 VAL A CA 1
ATOM 568 C C . VAL A 1 72 ? 17.791 19.301 40.643 1.00 40.36 69 VAL A C 1
ATOM 569 O O . VAL A 1 72 ? 17.469 20.466 40.391 1.00 39.96 69 VAL A O 1
ATOM 573 N N . PRO A 1 73 ? 19.072 18.876 40.614 1.00 39.24 70 PRO A N 1
ATOM 574 C CA . PRO A 1 73 ? 20.145 19.773 40.196 1.00 38.86 70 PRO A CA 1
ATOM 575 C C . PRO A 1 73 ? 19.995 20.202 38.730 1.00 38.12 70 PRO A C 1
ATOM 576 O O . PRO A 1 73 ? 19.844 19.354 37.842 1.00 38.28 70 PRO A O 1
ATOM 580 N N . VAL A 1 74 ? 20.034 21.513 38.507 1.00 36.61 71 VAL A N 1
ATOM 581 C CA . VAL A 1 74 ? 19.755 22.110 37.207 1.00 35.62 71 VAL A CA 1
ATOM 582 C C . VAL A 1 74 ? 20.874 23.067 36.767 1.00 34.94 71 VAL A C 1
ATOM 583 O O . VAL A 1 74 ? 20.784 23.658 35.693 1.00 34.94 71 VAL A O 1
ATOM 587 N N . GLY A 1 75 ? 21.903 23.217 37.607 1.00 33.51 72 GLY A N 1
ATOM 588 C CA . GLY A 1 75 ? 22.986 24.166 37.373 1.00 32.05 72 GLY A CA 1
ATOM 589 C C . GLY A 1 75 ? 24.006 24.154 38.494 1.00 31.29 72 GLY A C 1
ATOM 590 O O . GLY A 1 75 ? 23.704 23.722 39.610 1.00 30.76 72 GLY A O 1
ATOM 591 N N . PHE A 1 76 ? 25.224 24.606 38.199 1.00 29.90 73 PHE A N 1
ATOM 592 C CA . PHE A 1 76 ? 26.249 24.756 39.228 1.00 29.60 73 PHE A CA 1
ATOM 593 C C . PHE A 1 76 ? 27.255 25.867 38.871 1.00 29.86 73 PHE A C 1
ATOM 594 O O . PHE A 1 76 ? 27.395 26.276 37.695 1.00 30.36 73 PHE A O 1
ATOM 602 N N . ALA A 1 77 ? 27.933 26.380 39.887 1.00 29.31 74 ALA A N 1
ATOM 603 C CA . ALA A 1 77 ? 28.982 27.361 39.657 1.00 29.46 74 ALA A CA 1
ATOM 604 C C . ALA A 1 77 ? 30.079 27.180 40.697 1.00 29.63 74 ALA A C 1
ATOM 605 O O . ALA A 1 77 ? 29.849 26.606 41.760 1.00 29.00 74 ALA A O 1
ATOM 607 N N . SER A 1 78 ? 31.271 27.673 40.374 1.00 30.65 75 SER A N 1
ATOM 608 C CA . SER A 1 78 ? 32.445 27.396 41.170 1.00 31.59 75 SER A CA 1
ATOM 609 C C . SER A 1 78 ? 33.343 28.601 41.289 1.00 33.01 75 SER A C 1
ATOM 610 O O . SER A 1 78 ? 33.764 29.198 40.295 1.00 32.39 75 SER A O 1
ATOM 613 N N . LEU A 1 79 ? 33.616 28.971 42.533 1.00 35.01 76 LEU A N 1
ATOM 614 C CA . LEU A 1 79 ? 34.574 30.019 42.807 1.00 37.01 76 LEU A CA 1
ATOM 615 C C . LEU A 1 79 ? 35.939 29.391 43.104 1.00 38.31 76 LEU A C 1
ATOM 616 O O . LEU A 1 79 ? 36.045 28.492 43.942 1.00 38.16 76 LEU A O 1
ATOM 621 N N . LYS A 1 80 ? 36.964 29.837 42.380 1.00 40.11 77 LYS A N 1
ATOM 622 C CA . LYS A 1 80 ? 38.342 29.463 42.670 1.00 41.96 77 LYS A CA 1
ATOM 623 C C . LYS A 1 80 ? 38.991 30.610 43.418 1.00 42.93 77 LYS A C 1
AT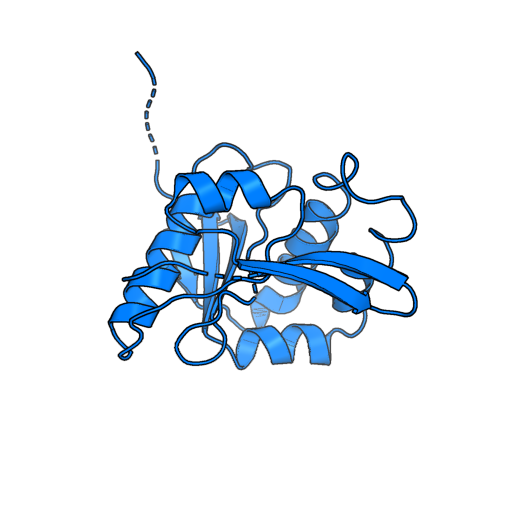OM 624 O O . LYS A 1 80 ? 38.814 31.778 43.056 1.00 42.85 77 LYS A O 1
ATOM 630 N N . GLY A 1 81 ? 39.725 30.267 44.476 1.00 44.35 78 GLY A N 1
ATOM 631 C CA . GLY A 1 81 ? 40.502 31.240 45.240 1.00 45.15 78 GLY A CA 1
ATOM 632 C C . GLY A 1 81 ? 39.590 32.333 45.760 1.00 45.75 78 GLY A C 1
ATOM 633 O O . GLY A 1 81 ? 38.385 32.102 45.921 1.00 45.57 78 GLY A O 1
ATOM 634 N N . PRO A 1 82 ? 40.149 33.539 45.996 1.00 45.97 79 PRO A N 1
ATOM 635 C CA . PRO A 1 82 ? 39.331 34.654 46.476 1.00 46.09 79 PRO A CA 1
ATOM 636 C C . PRO A 1 82 ? 38.357 35.239 45.424 1.00 45.68 79 PRO A C 1
ATOM 637 O O . PRO A 1 82 ? 37.215 35.582 45.766 1.00 45.71 79 PRO A O 1
ATOM 641 N N . ASP A 1 83 ? 38.790 35.322 44.165 1.00 45.05 80 ASP A N 1
ATOM 642 C CA . ASP A 1 83 ? 38.091 36.167 43.192 1.00 44.47 80 ASP A CA 1
ATOM 643 C C . ASP A 1 83 ? 37.874 35.627 41.773 1.00 43.46 80 ASP A C 1
ATOM 644 O O . ASP A 1 83 ? 37.548 36.397 40.877 1.00 43.17 80 ASP A O 1
ATOM 649 N N . HIS A 1 84 ? 38.048 34.328 41.564 1.00 42.69 81 HIS A N 1
ATOM 650 C CA . HIS A 1 84 ? 37.806 33.748 40.241 1.00 42.06 81 HIS A CA 1
ATOM 651 C C . HIS A 1 84 ? 36.503 32.977 40.115 1.00 40.89 81 HIS A C 1
ATOM 652 O O . HIS A 1 84 ? 36.293 31.982 40.809 1.00 40.22 81 HIS A O 1
ATOM 659 N N . ILE A 1 85 ? 35.652 33.417 39.196 1.00 40.07 82 ILE A N 1
ATOM 660 C CA . ILE A 1 85 ? 34.523 32.603 38.775 1.00 39.52 82 ILE A CA 1
ATOM 661 C C . ILE A 1 85 ? 35.065 31.569 37.813 1.00 39.20 82 ILE A C 1
ATOM 662 O O . ILE A 1 85 ? 35.300 31.861 36.645 1.00 39.52 82 ILE A O 1
ATOM 667 N N . ASP A 1 86 ? 35.268 30.360 38.324 1.00 38.47 83 ASP A N 1
ATOM 668 C CA . ASP A 1 86 ? 35.906 29.293 37.573 1.00 37.92 83 ASP A CA 1
ATOM 669 C C . ASP A 1 86 ? 34.939 28.559 36.641 1.00 37.79 83 ASP A C 1
ATOM 670 O O . ASP A 1 86 ? 35.324 28.146 35.553 1.00 37.70 83 ASP A O 1
ATOM 683 N N . LEU A 1 88 ? 30.494 28.084 35.528 1.00 35.39 85 LEU A N 1
ATOM 684 C CA . LEU A 1 88 ? 29.079 28.440 35.528 1.00 34.52 85 LEU A CA 1
ATOM 685 C C . LEU A 1 88 ? 28.420 27.624 34.433 1.00 34.04 85 LEU A C 1
ATOM 686 O O . LEU A 1 88 ? 28.689 27.854 33.258 1.00 34.12 85 LEU A O 1
ATOM 691 N N . TYR A 1 89 ? 27.583 26.664 34.807 1.00 33.51 86 TYR A N 1
ATOM 692 C CA . TYR A 1 89 ? 26.939 25.764 33.841 1.00 33.05 86 TYR A CA 1
ATOM 693 C C . TYR A 1 89 ? 25.513 25.459 34.283 1.00 33.02 86 TYR A C 1
ATOM 694 O O . TYR A 1 89 ? 25.286 24.848 35.327 1.00 33.38 86 TYR A O 1
ATOM 703 N N . VAL A 1 90 ? 24.557 25.922 33.496 1.00 33.24 87 VAL A N 1
ATOM 704 C CA . VAL A 1 90 ? 23.144 25.622 33.702 1.00 33.72 87 VAL A CA 1
ATOM 705 C C . VAL A 1 90 ? 22.730 24.577 32.681 1.00 34.11 87 VAL A C 1
ATOM 706 O O . VAL A 1 90 ? 23.132 24.662 31.526 1.00 34.51 87 VAL A O 1
ATOM 710 N N . HIS A 1 91 ? 21.939 23.593 33.099 1.00 34.91 88 HIS A N 1
ATOM 711 C CA . HIS A 1 91 ? 21.447 22.564 32.187 1.00 35.92 88 HIS A CA 1
ATOM 712 C C . HIS A 1 91 ? 20.661 23.247 31.070 1.00 36.15 88 HIS A C 1
ATOM 713 O O . HIS A 1 91 ? 19.957 24.224 31.348 1.00 36.51 88 HIS A O 1
ATOM 720 N N . PRO A 1 92 ? 20.809 22.777 29.804 1.00 36.18 89 PRO A N 1
ATOM 721 C CA . PRO A 1 92 ? 20.109 23.394 28.661 1.00 36.53 89 PRO A CA 1
ATOM 722 C C . PRO A 1 92 ? 18.574 23.430 28.781 1.00 36.98 89 PRO A C 1
ATOM 723 O O . PRO A 1 92 ? 17.944 24.339 28.274 1.00 36.99 89 PRO A O 1
ATOM 727 N N . ASP A 1 93 ? 17.992 22.458 29.473 1.00 37.72 90 ASP A N 1
ATOM 728 C CA . ASP A 1 93 ? 16.560 22.447 29.728 1.00 38.22 90 ASP A CA 1
ATOM 729 C C . ASP A 1 93 ? 16.078 23.489 30.744 1.00 38.05 90 ASP A C 1
ATOM 730 O O . ASP A 1 93 ? 14.875 23.690 30.877 1.00 37.70 90 ASP A O 1
ATOM 735 N N . TYR A 1 94 ? 17.002 24.176 31.422 1.00 37.63 91 TYR A N 1
ATOM 736 C CA . TYR A 1 94 ? 16.611 25.109 32.485 1.00 37.48 91 TYR A CA 1
ATOM 737 C C . TYR A 1 94 ? 17.165 26.513 32.368 1.00 37.49 91 TYR A C 1
ATOM 738 O O . TYR A 1 94 ? 17.154 27.274 33.351 1.00 37.80 91 TYR A O 1
ATOM 747 N N . VAL A 1 95 ? 17.637 26.865 31.174 1.00 36.98 92 VAL A N 1
ATOM 748 C CA . VAL A 1 95 ? 18.211 28.193 30.918 1.00 36.84 92 VAL A CA 1
ATOM 749 C C . VAL A 1 95 ? 17.088 29.225 30.811 1.00 36.89 92 VAL A C 1
ATOM 750 O O . VAL A 1 95 ? 15.936 28.852 30.614 1.00 36.86 92 VAL A O 1
ATOM 754 N N . GLY A 1 96 ? 17.414 30.505 30.971 1.00 36.87 93 GLY A N 1
ATOM 755 C CA . GLY A 1 96 ? 16.405 31.572 30.956 1.00 37.67 93 GLY A CA 1
ATOM 756 C C . GLY A 1 96 ? 15.447 31.602 32.154 1.00 38.56 93 GLY A C 1
ATOM 757 O O . GLY A 1 96 ? 14.322 32.103 32.053 1.00 39.35 93 GLY A O 1
ATOM 758 N N . ARG A 1 97 ? 15.887 31.085 33.297 1.00 38.21 94 ARG A N 1
ATOM 759 C CA . ARG A 1 97 ? 15.022 30.914 34.453 1.00 37.90 94 ARG A CA 1
ATOM 760 C C . ARG A 1 97 ? 15.655 31.574 35.676 1.00 37.68 94 ARG A C 1
ATOM 761 O O . ARG A 1 97 ? 15.270 31.294 36.808 1.00 38.12 94 ARG A O 1
ATOM 769 N N A ASP A 1 98 ? 16.628 32.452 35.427 0.60 37.37 95 ASP A N 1
ATOM 770 N N B ASP A 1 98 ? 16.622 32.450 35.400 0.40 37.50 95 ASP A N 1
ATOM 771 C CA A ASP A 1 98 ? 17.462 33.083 36.461 0.60 36.62 95 ASP A CA 1
ATOM 772 C CA B ASP A 1 98 ? 17.527 33.087 36.372 0.40 36.95 95 ASP A CA 1
ATOM 773 C C A ASP A 1 98 ? 18.268 32.132 37.375 0.60 36.26 95 ASP A C 1
ATOM 774 C C B ASP A 1 98 ? 18.331 32.166 37.320 0.40 36.45 95 ASP A C 1
ATOM 775 O O A ASP A 1 98 ? 18.645 32.500 38.486 0.60 36.44 95 ASP A O 1
ATOM 776 O O B ASP A 1 98 ? 18.774 32.588 38.389 0.40 36.56 95 ASP A O 1
ATOM 785 N N . VAL A 1 99 ? 18.535 30.916 36.902 1.00 35.82 96 VAL A N 1
ATOM 786 C CA . VAL A 1 99 ? 19.430 29.983 37.609 1.00 35.12 96 VAL A CA 1
ATOM 787 C C . VAL A 1 99 ? 20.880 30.533 37.604 1.00 35.23 96 VAL A C 1
ATOM 788 O O . VAL A 1 99 ? 21.506 30.657 38.657 1.00 35.44 96 VAL A O 1
ATOM 792 N N .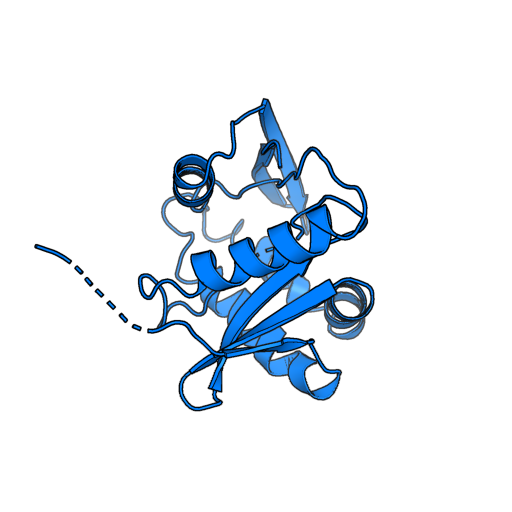 GLY A 1 100 ? 21.392 30.894 36.427 1.00 34.83 97 GLY A N 1
ATOM 793 C CA . GLY A 1 100 ? 22.722 31.501 36.310 1.00 34.28 97 GLY A CA 1
ATOM 794 C C . GLY A 1 100 ? 22.926 32.699 37.224 1.00 34.47 97 GLY A C 1
ATOM 795 O O . GLY A 1 100 ? 23.939 32.786 37.938 1.00 34.27 97 GLY A O 1
ATOM 796 N N . THR A 1 101 ? 21.965 33.625 37.193 1.00 33.52 98 THR A N 1
ATOM 797 C CA . THR A 1 101 ? 21.989 34.837 38.031 1.00 33.32 98 THR A CA 1
ATOM 798 C C . THR A 1 101 ? 22.024 34.544 39.537 1.00 33.04 98 THR A C 1
ATOM 799 O O . THR A 1 101 ? 22.816 35.117 40.269 1.00 33.69 98 THR A O 1
ATOM 803 N N . THR A 1 102 ? 21.162 33.648 39.985 1.00 32.98 99 THR A N 1
ATOM 804 C CA . THR A 1 102 ? 21.141 33.194 41.370 1.00 32.77 99 THR A CA 1
ATOM 805 C C . THR A 1 102 ? 22.504 32.621 41.775 1.00 32.85 99 THR A C 1
ATOM 806 O O . THR A 1 102 ? 23.039 32.979 42.811 1.00 32.84 99 THR A O 1
ATOM 810 N N . LEU A 1 103 ? 23.068 31.762 40.932 1.00 33.01 100 LEU A N 1
ATOM 811 C CA . LEU A 1 103 ? 24.357 31.151 41.203 1.00 33.49 100 LEU A CA 1
ATOM 812 C C . LEU A 1 103 ? 25.461 32.185 41.328 1.00 34.42 100 LEU A C 1
ATOM 813 O O . LEU A 1 103 ? 26.243 32.143 42.283 1.00 34.92 100 LEU A O 1
ATOM 818 N N . ILE A 1 104 ? 25.514 33.116 40.373 1.00 35.40 101 ILE A N 1
ATOM 819 C CA . ILE A 1 104 ? 26.568 34.132 40.346 1.00 36.15 101 ILE A CA 1
ATOM 820 C C . ILE A 1 104 ? 26.450 35.146 41.485 1.00 36.34 101 ILE A C 1
ATOM 821 O O . ILE A 1 104 ? 27.456 35.508 42.068 1.00 36.98 101 ILE A O 1
ATOM 826 N N . ASP A 1 105 ? 25.235 35.578 41.814 1.00 36.74 102 ASP A N 1
ATOM 827 C CA . ASP A 1 105 ? 25.005 36.382 43.015 1.00 36.90 102 ASP A CA 1
ATOM 828 C C . ASP A 1 105 ? 25.586 35.708 44.276 1.00 37.17 102 ASP A C 1
ATOM 829 O O . ASP A 1 105 ? 26.212 36.365 45.112 1.00 36.95 102 ASP A O 1
ATOM 834 N N . ALA A 1 106 ? 25.371 34.399 44.412 1.00 37.37 103 ALA A N 1
ATOM 835 C CA . ALA A 1 106 ? 25.912 33.649 45.558 1.00 37.41 103 ALA A CA 1
ATOM 836 C C . ALA A 1 106 ? 27.432 33.665 45.594 1.00 37.46 103 ALA A C 1
ATOM 837 O O . ALA A 1 106 ? 28.018 33.841 46.663 1.00 37.49 103 ALA A O 1
ATOM 839 N N . LEU A 1 107 ? 28.060 33.525 44.423 1.00 37.61 104 LEU A N 1
ATOM 840 C CA . LEU A 1 107 ? 29.515 33.575 44.312 1.00 37.58 104 LEU A CA 1
ATOM 841 C C . LEU A 1 107 ? 30.099 34.957 44.634 1.00 38.33 104 LEU A C 1
ATOM 842 O O . LEU A 1 107 ? 31.142 35.055 45.282 1.00 38.37 104 LEU A O 1
ATOM 847 N N . GLU A 1 108 ? 29.430 36.019 44.199 1.00 38.93 105 GLU A N 1
ATOM 848 C CA . GLU A 1 108 ? 29.859 37.382 44.555 1.00 39.78 105 GLU A CA 1
ATOM 849 C C . GLU A 1 108 ? 29.726 37.699 46.055 1.00 40.19 105 GLU A C 1
ATOM 850 O O . GLU A 1 108 ? 30.591 38.356 46.616 1.00 40.44 105 GLU A O 1
ATOM 856 N N . LYS A 1 109 ? 28.654 37.234 46.695 1.00 40.87 106 LYS A N 1
ATOM 857 C CA . LYS A 1 109 ? 28.469 37.400 48.146 1.00 41.96 106 LYS A CA 1
ATOM 858 C C . LYS A 1 109 ? 29.593 36.665 48.881 1.00 42.63 106 LYS A C 1
ATOM 859 O O . LYS A 1 109 ? 30.234 37.228 49.768 1.00 43.12 106 LYS A O 1
ATOM 865 N N . LEU A 1 110 ? 29.825 35.416 48.469 1.00 42.93 107 LEU A N 1
ATOM 866 C CA . LEU A 1 110 ? 30.869 34.554 48.996 1.00 43.29 107 LEU A CA 1
ATOM 867 C C . LEU A 1 110 ? 32.253 35.172 48.823 1.00 43.47 107 LEU A C 1
ATOM 868 O O . LEU A 1 110 ? 33.087 35.076 49.720 1.00 43.63 107 LEU A O 1
ATOM 873 N N . ALA A 1 111 ? 32.491 35.793 47.672 1.00 43.37 108 ALA A N 1
ATOM 874 C CA . ALA A 1 111 ? 33.786 36.388 47.371 1.00 43.78 108 ALA A CA 1
ATOM 875 C C . ALA A 1 111 ? 33.996 37.728 48.103 1.00 44.35 108 ALA A C 1
ATOM 876 O O . ALA A 1 111 ? 35.088 38.008 48.594 1.00 44.46 108 ALA A O 1
ATOM 878 N N . GLY A 1 112 ? 32.959 38.554 48.169 1.00 45.25 109 GLY A N 1
ATOM 879 C CA . GLY A 1 112 ? 32.993 39.767 48.989 1.00 46.54 109 GLY A CA 1
ATOM 880 C C . GLY A 1 112 ? 33.307 39.431 50.440 1.00 47.70 109 GLY A C 1
ATOM 881 O O . GLY A 1 112 ? 34.192 40.031 51.041 1.00 47.76 109 GLY A O 1
ATOM 882 N N . ALA A 1 113 ? 32.613 38.435 50.992 1.00 48.80 110 ALA A N 1
ATOM 883 C CA . ALA A 1 113 ? 32.865 37.970 52.366 1.00 49.95 110 ALA A CA 1
ATOM 884 C C . ALA A 1 113 ? 34.259 37.369 52.604 1.00 50.61 110 ALA A C 1
ATOM 885 O O . ALA A 1 113 ? 34.581 36.994 53.727 1.00 51.08 110 ALA A O 1
ATOM 887 N N A ARG A 1 114 ? 35.071 37.276 51.551 0.60 51.18 111 ARG A N 1
ATOM 888 N N B ARG A 1 114 ? 35.053 37.267 51.545 0.40 50.90 111 ARG A N 1
ATOM 889 C CA A ARG A 1 114 ? 36.449 36.757 51.634 0.60 51.86 111 ARG A CA 1
ATOM 890 C CA B ARG A 1 114 ? 36.428 36.794 51.646 0.40 51.25 111 ARG A CA 1
ATOM 891 C C A ARG A 1 114 ? 37.509 37.820 51.288 0.60 52.20 111 ARG A C 1
ATOM 892 C C B ARG A 1 114 ? 37.388 37.825 51.041 0.40 51.83 111 ARG A C 1
ATOM 893 O O A ARG A 1 114 ? 38.650 37.488 50.947 0.60 52.33 111 ARG A O 1
ATOM 894 O O B ARG A 1 114 ? 38.315 37.488 50.295 0.40 51.88 111 ARG A O 1
ATOM 909 N N . GLY A 1 115 ? 37.129 39.093 51.359 1.00 52.41 112 GLY A N 1
ATOM 910 C CA . GLY A 1 115 ? 38.036 40.184 51.035 1.00 52.97 112 GLY A CA 1
ATOM 911 C C . GLY A 1 115 ? 37.932 40.746 49.635 1.00 53.38 112 GLY A C 1
ATOM 912 O O . GLY A 1 115 ? 38.053 41.963 49.448 1.00 53.98 112 GLY A O 1
ATOM 913 N N . ALA A 1 116 ? 37.691 39.873 48.660 1.00 53.35 113 ALA A N 1
ATOM 914 C CA . ALA A 1 116 ? 37.770 40.235 47.241 1.00 53.42 113 ALA A CA 1
ATOM 915 C C . ALA A 1 116 ? 37.077 41.550 46.896 1.00 53.29 113 ALA A C 1
ATOM 916 O O . ALA A 1 116 ? 36.000 41.860 47.398 1.00 53.26 113 ALA A O 1
ATOM 918 N N . LEU A 1 117 ? 37.719 42.327 46.040 1.00 53.65 114 LEU A N 1
ATOM 919 C CA . LEU A 1 117 ? 37.172 43.610 45.633 1.00 54.21 114 LEU A CA 1
ATOM 920 C C . LEU A 1 117 ? 36.855 43.567 44.147 1.00 53.87 114 LEU A C 1
ATOM 921 O O . LEU A 1 117 ? 35.950 44.255 43.670 1.00 53.94 114 LEU A O 1
ATOM 926 N N . ILE A 1 118 ? 37.614 42.743 43.429 1.00 53.61 115 ILE A N 1
ATOM 927 C CA . ILE A 1 118 ? 37.479 42.596 41.978 1.00 53.29 115 ILE A CA 1
ATOM 928 C C . ILE A 1 118 ? 37.302 41.113 41.643 1.00 52.34 115 ILE A C 1
ATOM 929 O O . ILE A 1 118 ? 38.273 40.343 41.675 1.00 52.76 115 ILE A O 1
ATOM 934 N N . LEU A 1 119 ? 36.056 40.720 41.364 1.00 50.99 116 LEU A N 1
ATOM 935 C CA . LEU A 1 119 ? 35.746 39.392 40.835 1.00 49.64 116 LEU A CA 1
ATOM 936 C C . LEU A 1 119 ? 36.168 39.284 39.371 1.00 48.37 116 LEU A C 1
ATOM 937 O O . LEU A 1 119 ? 36.049 40.242 38.596 1.00 48.40 116 LEU A O 1
ATOM 942 N N . THR A 1 120 ? 36.655 38.114 38.982 1.00 46.40 117 THR A N 1
ATOM 943 C CA . THR A 1 120 ? 37.105 37.928 37.609 1.00 44.35 117 THR A CA 1
ATOM 944 C C . THR A 1 120 ? 36.619 36.595 37.034 1.00 42.99 117 THR A C 1
ATOM 945 O O . THR A 1 120 ? 36.459 35.622 37.763 1.00 42.71 117 THR A O 1
ATOM 949 N N . VAL A 1 121 ? 36.349 36.589 35.729 1.00 41.28 118 VAL A N 1
ATOM 950 C CA . VAL A 1 121 ? 35.885 35.414 34.997 1.00 39.60 118 VAL A CA 1
ATO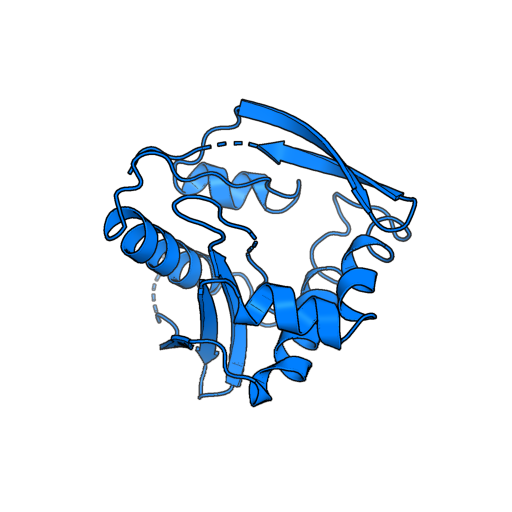M 951 C C . VAL A 1 121 ? 36.522 35.435 33.610 1.00 38.94 118 VAL A C 1
ATOM 952 O O . VAL A 1 121 ? 36.688 36.493 33.033 1.00 38.25 118 VAL A O 1
ATOM 956 N N . ASP A 1 122 ? 36.921 34.264 33.113 1.00 38.44 119 ASP A N 1
ATOM 957 C CA . ASP A 1 122 ? 37.288 34.088 31.712 1.00 37.58 119 ASP A CA 1
ATOM 958 C C . ASP A 1 122 ? 36.054 33.547 30.990 1.00 37.26 119 ASP A C 1
ATOM 959 O O . ASP A 1 122 ? 35.849 32.329 30.912 1.00 36.61 119 ASP A O 1
ATOM 964 N N . ALA A 1 123 ? 35.236 34.465 30.471 1.00 37.02 120 ALA A N 1
ATOM 965 C CA . ALA A 1 123 ? 33.905 34.125 29.979 1.00 36.99 120 ALA A CA 1
ATOM 966 C C . ALA A 1 123 ? 33.968 33.553 28.583 1.00 36.91 120 ALA A C 1
ATOM 967 O O . ALA A 1 123 ? 34.642 34.110 27.727 1.00 36.94 120 ALA A O 1
ATOM 969 N N . SER A 1 124 ? 33.266 32.445 28.360 1.00 36.98 121 SER A N 1
ATOM 970 C CA . SER A 1 124 ? 33.050 31.909 27.019 1.00 37.31 121 SER A CA 1
ATOM 971 C C . SER A 1 124 ? 32.230 32.898 26.183 1.00 37.59 121 SER A C 1
ATOM 972 O O . SER A 1 124 ? 31.498 33.715 26.732 1.00 37.62 121 SER A O 1
ATOM 975 N N . ASP A 1 125 ? 32.372 32.835 24.859 1.00 37.84 122 ASP A N 1
ATOM 976 C CA . ASP A 1 125 ? 31.793 33.836 23.961 1.00 37.47 122 ASP A CA 1
ATOM 977 C C . ASP A 1 125 ? 30.278 33.902 24.059 1.00 37.66 122 ASP A C 1
ATOM 978 O O . ASP A 1 125 ? 29.688 34.959 23.875 1.00 37.90 122 ASP A O 1
ATOM 983 N N . ASN A 1 126 ? 29.659 32.767 24.362 1.00 37.71 123 ASN A N 1
ATOM 984 C CA . ASN A 1 126 ? 28.206 32.664 24.504 1.00 37.93 123 ASN A CA 1
ATOM 985 C C . ASN A 1 126 ? 27.674 33.220 25.836 1.00 38.44 123 ASN A C 1
ATOM 986 O O . ASN A 1 126 ? 26.507 33.631 25.914 1.00 38.28 123 ASN A O 1
ATOM 991 N N . ALA A 1 127 ? 28.530 33.234 26.865 1.00 37.96 124 ALA A N 1
ATOM 992 C CA . ALA A 1 127 ? 28.186 33.762 28.175 1.00 38.17 124 ALA A CA 1
ATOM 993 C C . ALA A 1 127 ? 28.699 35.189 28.338 1.00 38.87 124 ALA A C 1
ATOM 994 O O . ALA A 1 127 ? 28.439 35.843 29.339 1.00 39.58 124 ALA A O 1
ATOM 996 N N . ALA A 1 128 ? 29.427 35.682 27.349 1.00 39.65 125 ALA A N 1
ATOM 997 C CA . ALA A 1 128 ? 29.957 37.043 27.405 1.00 40.45 125 ALA A CA 1
ATOM 998 C C . ALA A 1 128 ? 28.890 38.122 27.723 1.00 40.75 125 ALA A C 1
ATOM 999 O O . ALA A 1 128 ? 29.103 38.983 28.577 1.00 40.79 125 ALA A O 1
ATOM 1001 N N . GLU A 1 129 ? 27.760 38.070 27.022 1.00 41.26 126 GLU A N 1
ATOM 1002 C CA . GLU A 1 129 ? 26.681 39.058 27.177 1.00 42.01 126 GLU A CA 1
ATOM 1003 C C . GLU A 1 129 ? 26.019 38.951 28.552 1.00 40.86 126 GLU A C 1
ATOM 1004 O O . GLU A 1 129 ? 25.837 39.965 29.228 1.00 41.30 126 GLU A O 1
ATOM 1010 N N . PHE A 1 130 ? 25.706 37.720 28.961 1.00 39.77 127 PHE A N 1
ATOM 1011 C CA . PHE A 1 130 ? 25.266 37.399 30.310 1.00 38.54 127 PHE A CA 1
ATOM 1012 C C . PHE A 1 130 ? 26.072 38.114 31.366 1.00 38.28 127 PHE A C 1
ATOM 1013 O O . PHE A 1 130 ? 25.488 38.778 32.220 1.00 38.23 127 PHE A O 1
ATOM 1021 N N . PHE A 1 131 ? 27.404 37.969 31.327 1.00 37.67 128 PHE A N 1
ATOM 1022 C CA . PHE A 1 131 ? 28.268 38.591 32.342 1.00 36.98 128 PHE A CA 1
ATOM 1023 C C . PHE A 1 131 ? 28.284 40.103 32.256 1.00 37.80 128 PHE A C 1
ATOM 1024 O O . PHE A 1 131 ? 28.320 40.775 33.293 1.00 38.02 128 PHE A O 1
ATOM 1032 N N . ALA A 1 132 ? 28.262 40.637 31.032 1.00 38.66 129 ALA A N 1
ATOM 1033 C CA . ALA A 1 132 ? 28.283 42.085 30.818 1.00 39.72 129 ALA A CA 1
ATOM 1034 C C . ALA A 1 132 ? 27.060 42.778 31.436 1.00 40.58 129 ALA A C 1
ATOM 1035 O O . ALA A 1 132 ? 27.193 43.855 31.998 1.00 39.85 129 ALA A O 1
ATOM 1037 N N . LYS A 1 133 ? 25.886 42.137 31.346 1.00 42.08 130 LYS A N 1
ATOM 1038 C CA . LYS A 1 133 ? 24.648 42.659 31.944 1.00 43.72 130 LYS A CA 1
ATOM 1039 C C . LYS A 1 133 ? 24.669 42.680 33.489 1.00 44.46 130 LYS A C 1
ATOM 1040 O O . LYS A 1 133 ? 23.747 43.219 34.118 1.00 44.94 130 LYS A O 1
ATOM 1046 N N . ARG A 1 134 ? 25.682 42.056 34.094 1.00 44.96 131 ARG A N 1
ATOM 1047 C CA . ARG A 1 134 ? 25.787 41.970 35.551 1.00 45.06 131 ARG A CA 1
ATOM 1048 C C . ARG A 1 134 ? 27.035 42.720 35.973 1.00 45.30 131 ARG A C 1
ATOM 1049 O O . ARG A 1 134 ? 27.636 42.425 37.001 1.00 45.44 131 ARG A O 1
ATOM 1057 N N . GLY A 1 135 ? 27.435 43.683 35.156 1.00 45.42 132 GLY A N 1
ATOM 1058 C CA . GLY A 1 135 ? 28.499 44.602 35.526 1.00 45.58 132 GLY A CA 1
ATOM 1059 C C . GLY A 1 135 ? 29.922 44.135 35.293 1.00 45.26 132 GLY A C 1
ATOM 1060 O O . GLY A 1 135 ? 30.859 44.818 35.699 1.00 45.70 132 GLY A O 1
ATOM 1061 N N . TYR A 1 136 ? 30.098 42.983 34.653 1.00 45.09 133 TYR A N 1
ATOM 1062 C CA . TYR A 1 136 ? 31.440 42.530 34.260 1.00 44.66 133 TYR A CA 1
ATOM 1063 C C . TYR A 1 136 ? 31.900 43.248 32.997 1.00 45.10 133 TYR A C 1
ATOM 1064 O O . TYR A 1 136 ? 31.144 43.357 32.015 1.00 44.89 133 TYR A O 1
ATOM 1073 N N . VAL A 1 137 ? 33.142 43.729 33.026 1.00 45.39 134 VAL A N 1
ATOM 1074 C CA . VAL A 1 137 ? 33.675 44.518 31.930 1.00 45.95 134 VAL A CA 1
ATOM 1075 C C . VAL A 1 137 ? 34.828 43.791 31.265 1.00 46.25 134 VAL A C 1
ATOM 1076 O O . VAL A 1 137 ? 35.785 43.402 31.933 1.00 46.33 134 VAL A O 1
ATOM 1080 N N . ALA A 1 138 ? 34.730 43.631 29.944 1.00 46.80 135 ALA A N 1
ATOM 1081 C CA . ALA A 1 138 ? 35.738 42.932 29.145 1.00 47.20 135 ALA A CA 1
ATOM 1082 C C . ALA A 1 138 ? 37.095 43.611 29.230 1.00 47.94 135 ALA A C 1
ATOM 1083 O O . ALA A 1 138 ? 37.226 44.797 28.942 1.00 48.41 135 ALA A O 1
ATOM 1085 N N . LYS A 1 139 ? 38.104 42.853 29.632 1.00 48.41 136 LYS A N 1
ATOM 1086 C CA . LYS A 1 139 ? 39.439 43.394 29.776 1.00 48.87 136 LYS A CA 1
ATOM 1087 C C . LYS A 1 139 ? 40.424 42.831 28.764 1.00 48.60 136 LYS A C 1
ATOM 1088 O O . LYS A 1 139 ? 41.288 43.560 28.277 1.00 48.57 136 LYS A O 1
ATOM 1094 N N . GLN A 1 140 ? 40.288 41.546 28.439 1.00 48.17 137 GLN A N 1
ATOM 1095 C CA . GLN A 1 140 ? 41.302 40.847 27.647 1.00 47.76 137 GLN A CA 1
ATOM 1096 C C . GLN A 1 140 ? 40.707 39.643 26.923 1.00 47.00 137 GLN A C 1
ATOM 1097 O O . GLN A 1 140 ? 40.125 38.758 27.549 1.00 47.56 137 GLN A O 1
ATOM 1103 N N . ARG A 1 141 ? 40.836 39.633 25.602 1.00 45.61 138 ARG A N 1
ATOM 1104 C CA . ARG A 1 141 ? 40.461 38.494 24.789 1.00 44.40 138 ARG A CA 1
ATOM 1105 C C . ARG A 1 141 ? 41.611 37.482 24.858 1.00 43.94 138 ARG A C 1
ATOM 1106 O O . ARG A 1 141 ? 42.772 37.856 24.724 1.00 44.55 138 ARG A O 1
ATOM 1114 N N . ASN A 1 142 ? 41.291 36.217 25.128 1.00 42.53 139 ASN A N 1
ATOM 1115 C CA . ASN A 1 142 ? 42.293 35.162 25.248 1.00 41.04 139 ASN A CA 1
ATOM 1116 C C . ASN A 1 142 ? 41.948 33.972 24.383 1.00 40.14 139 ASN A C 1
ATOM 1117 O O . ASN A 1 142 ? 40.834 33.836 23.888 1.00 40.05 139 ASN A O 1
ATOM 1122 N N . THR A 1 143 ? 42.925 33.098 24.226 1.00 39.26 140 THR A N 1
ATOM 1123 C CA . THR A 1 143 ? 42.719 31.776 23.675 1.00 38.12 140 THR A CA 1
ATOM 1124 C C . THR A 1 143 ? 43.198 30.819 24.746 1.00 37.97 140 THR A C 1
ATOM 1125 O O . THR A 1 143 ? 44.235 31.036 25.362 1.00 37.90 140 THR A O 1
ATOM 1129 N N . VAL A 1 144 ? 42.422 29.778 24.989 1.00 38.19 141 VAL A N 1
ATOM 1130 C CA . VAL A 1 144 ? 42.823 28.729 25.917 1.00 38.57 141 VAL A CA 1
ATOM 1131 C C . VAL A 1 144 ? 43.026 27.434 25.121 1.00 38.96 141 VAL A C 1
ATOM 1132 O O . VAL A 1 144 ? 42.272 27.135 24.190 1.00 38.96 141 VAL A O 1
ATOM 1136 N N . SER A 1 145 ? 44.064 26.687 25.480 1.00 39.45 142 SER A N 1
ATOM 1137 C CA . SER A 1 145 ? 44.318 25.390 24.878 1.00 39.90 142 SER A CA 1
ATOM 1138 C C . SER A 1 145 ? 43.715 24.316 25.784 1.00 40.19 142 SER A C 1
ATOM 1139 O O . SER A 1 145 ? 44.103 24.195 26.938 1.00 40.14 142 SER A O 1
ATOM 1142 N N . ILE A 1 146 ? 42.738 23.576 25.261 1.00 40.46 143 ILE A N 1
ATOM 1143 C CA . ILE A 1 146 ? 42.047 22.531 26.005 1.00 41.00 143 ILE A CA 1
ATOM 1144 C C . ILE A 1 146 ? 42.054 21.295 25.142 1.00 41.10 143 ILE A C 1
ATOM 1145 O O . ILE A 1 146 ? 41.530 21.324 24.028 1.00 41.07 143 ILE A O 1
ATOM 1150 N N . ASN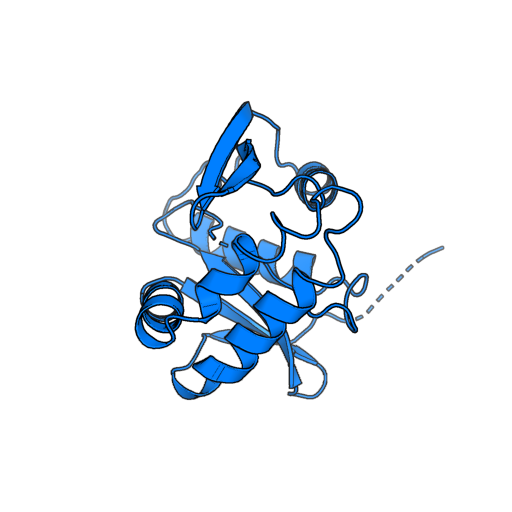 A 1 147 ? 42.628 20.209 25.657 1.00 41.44 144 ASN A N 1
ATOM 1151 C CA . ASN A 1 147 ? 42.633 18.925 24.959 1.00 41.69 144 ASN A CA 1
ATOM 1152 C C . ASN A 1 147 ? 42.998 19.037 23.477 1.00 41.32 144 ASN A C 1
ATOM 1153 O O . ASN A 1 147 ? 42.347 18.437 22.606 1.00 41.57 144 ASN A O 1
ATOM 1158 N N . GLY A 1 148 ? 44.027 19.835 23.199 1.00 40.79 145 GLY A N 1
ATOM 1159 C CA . GLY A 1 148 ? 44.539 20.006 21.845 1.00 40.02 145 GLY A CA 1
ATOM 1160 C C . GLY A 1 148 ? 43.730 20.917 20.935 1.00 39.12 145 GLY A C 1
ATOM 1161 O O . GLY A 1 148 ? 43.997 20.983 19.736 1.00 39.10 145 GLY A O 1
ATOM 1162 N N . GLU A 1 149 ? 42.736 21.606 21.492 1.00 38.13 146 GLU A N 1
ATOM 1163 C CA . GLU A 1 149 ? 41.956 22.588 20.743 1.00 37.43 146 GLU A CA 1
ATOM 1164 C C . GLU A 1 149 ? 42.212 23.977 21.286 1.00 36.96 146 GLU A C 1
ATOM 1165 O O . GLU A 1 149 ? 42.532 24.118 22.460 1.00 37.37 146 GLU A O 1
ATOM 1171 N N . TRP A 1 150 ? 42.060 24.989 20.434 1.00 35.91 147 TRP A N 1
ATOM 1172 C CA . TRP A 1 150 ? 42.077 26.370 20.868 1.00 35.69 147 TRP A CA 1
ATOM 1173 C C . TRP A 1 150 ? 40.643 26.939 20.902 1.00 35.97 147 TRP A C 1
ATOM 1174 O O . TRP A 1 150 ? 39.852 26.741 19.963 1.00 36.06 147 TRP A O 1
ATOM 1185 N N . LEU A 1 151 ? 40.322 27.640 21.990 1.00 35.43 148 LEU A N 1
ATOM 1186 C CA . LEU A 1 151 ? 38.995 28.197 22.207 1.00 35.15 148 LEU A CA 1
ATOM 1187 C C . LEU A 1 151 ? 39.180 29.611 22.700 1.00 35.22 148 LEU A C 1
ATOM 1188 O O . LEU A 1 151 ? 39.999 29.849 23.592 1.00 35.56 148 LEU A O 1
ATOM 1193 N N . ALA A 1 152 ? 38.442 30.553 22.118 1.00 35.25 149 ALA A N 1
ATOM 1194 C CA . ALA A 1 152 ? 38.499 31.946 22.559 1.00 35.42 149 ALA A CA 1
ATOM 1195 C C . ALA A 1 152 ? 37.668 32.134 23.829 1.00 36.12 149 ALA A C 1
ATOM 1196 O O . ALA A 1 152 ? 36.711 31.388 24.070 1.00 35.99 149 ALA A O 1
ATOM 1198 N N . ASN A 1 153 ? 38.073 33.107 24.646 1.00 36.62 150 ASN A N 1
ATOM 1199 C CA . ASN A 1 153 ? 37.242 33.642 25.713 1.00 37.45 150 ASN A CA 1
ATOM 1200 C C . ASN A 1 153 ? 37.704 35.038 26.058 1.00 38.18 150 ASN A C 1
ATOM 1201 O O . ASN A 1 153 ? 38.635 35.543 25.449 1.00 38.72 150 ASN A O 1
ATOM 1206 N N . THR A 1 154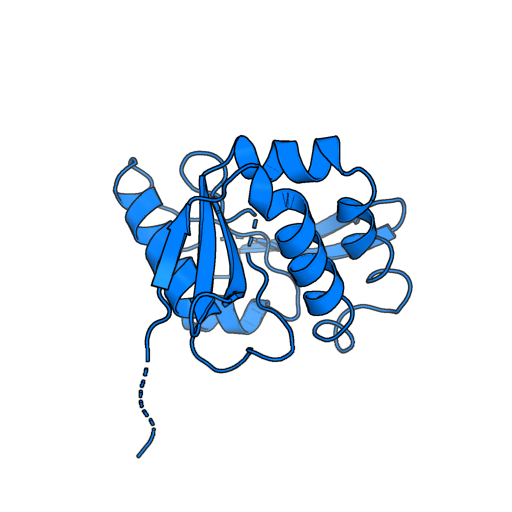 ? 37.029 35.672 27.006 1.00 38.99 151 THR A N 1
ATOM 1207 C CA . THR A 1 154 ? 37.343 37.031 27.395 1.00 39.54 151 THR A CA 1
ATOM 1208 C C . THR A 1 154 ? 37.400 37.110 28.914 1.00 40.18 151 THR A C 1
ATOM 1209 O O . THR A 1 154 ? 36.469 36.672 29.616 1.00 40.22 151 THR A O 1
ATOM 1213 N N . THR A 1 155 ? 38.499 37.669 29.407 1.00 40.74 152 THR A N 1
ATOM 1214 C CA . THR A 1 155 ? 38.633 38.024 30.812 1.00 41.12 152 THR A CA 1
ATOM 1215 C C . THR A 1 155 ? 37.785 39.265 31.044 1.00 41.72 152 THR A C 1
ATOM 1216 O O . THR A 1 155 ? 37.889 40.237 30.315 1.00 41.54 152 THR A O 1
ATOM 1228 N N . THR A 1 157 ? 36.013 41.616 34.359 1.00 45.47 154 THR A N 1
ATOM 1229 C CA . THR A 1 157 ? 36.123 41.861 35.803 1.00 46.79 154 THR A CA 1
ATOM 1230 C C . THR A 1 157 ? 34.963 42.698 36.328 1.00 47.12 154 THR A C 1
ATOM 1231 O O . THR A 1 157 ? 34.409 43.521 35.603 1.00 47.02 154 THR A O 1
ATOM 1235 N N . LYS A 1 158 ? 34.592 42.457 37.581 1.00 48.20 155 LYS A N 1
ATOM 1236 C CA . LYS A 1 158 ? 33.576 43.249 38.262 1.00 49.37 155 LYS A CA 1
ATOM 1237 C C . LYS A 1 158 ? 34.074 43.736 39.621 1.00 50.77 155 LYS A C 1
ATOM 1238 O O . LYS A 1 158 ? 34.571 42.941 40.432 1.00 50.38 155 LYS A O 1
ATOM 1244 N N . SER A 1 159 ? 33.938 45.045 39.857 1.00 52.60 156 SER A N 1
ATOM 1245 C CA . SER A 1 159 ? 34.202 45.644 41.177 1.00 54.37 156 SER A CA 1
ATOM 1246 C C . SER A 1 159 ? 33.059 45.283 42.129 1.00 55.18 156 SER A C 1
ATOM 1247 O O . SER A 1 159 ? 31.877 45.387 41.757 1.00 55.71 156 SER A O 1
ATOM 1250 N N . LEU A 1 160 ? 33.402 44.851 43.343 1.00 55.92 157 LEU A N 1
ATOM 1251 C CA . LEU A 1 160 ? 32.400 44.408 44.313 1.00 56.78 157 LEU A CA 1
ATOM 1252 C C . LEU A 1 160 ? 31.960 45.528 45.273 1.00 57.49 157 LEU A C 1
ATOM 1253 O O . LEU A 1 160 ? 32.739 46.435 45.619 1.00 58.08 157 LEU A O 1
#

Secondary structure (DSSP, 8-state):
----PPEEEE--GGGHHHHHHHHHHHHHHH-TTTS-HHHHHHHHGGGSSHHHHHHHHHTSEEEEEEETTEEEEEEEEETTTEE--EE-GGG-SSSHHHHHHHHHHHHHHTTT-SEEEE-B-TTTHHHHHTTT-----EEEEEETTEEEEEE--EE-

Solvent-accessible surface area: 8747 Å² total

Nearest PDB structures (foldseek):
  2fiw-assembly1_A  TM=1.004E+00  e=6.370E-32  Rhodopseudomonas palustris CGA009
  3fnc-assembly1_B  TM=8.104E-01  e=2.198E-10  Listeria innocua Clip11262
  1q2y-assembly1_A  TM=7.195E-01  e=1.400E-06  Bacillus subtilis
  2jdd-assembly1_A  TM=6.457E-01  e=6.060E-07  Bacillus licheniformis
  3f8k-assembly1_A  TM=6.822E-01  e=2.381E-05  Saccharolobus solfataricus P2

CATH classification: 3.40.630.30

Foldseek 3Di:
DAADAFDKDWDDLVCLVVQLVLQLQQLVPQCVVADPPVRSCLSSCCCVPSVVSSCQRVVWGKMFTDDVRHTFWMWTDDDLAEGQIGGRPVCPPVCHRVSRVVVVVVVNVVVVDFKHKYFAAPRCVVVVVVVAADFDDWDWDQGNNDTGITTMIHGD

Organism: Rhodopseudomonas palustris (strain ATCC BAA-98 / CGA009) (NCBI:txid258594)

B-factor: mean 41.07, std 8.39, range [25.51, 84.28]

InterPro domains:
  IPR000182 GNAT domain [PF13673] (31-155)
  IPR000182 GNAT domain [PS51186] (21-158)
  IPR016181 Acyl-CoA N-acyltransferase [SSF55729] (2-157)

Sequence (156 aa):
GHVSTPALRPYLPEDAAVTAAIFVASIEEQLTADDYSEEEQQEEAWASAADDDEAKFAARLSGQLTLIATLQGVPVGFASLKGPDHIDLYVHPDYVGRDDVGTTLIDALEKLAGARRGALILTVDASDNAAEFFAKRGYVAKQRNTVSINGEWLANTTTKSL